Protein AF-A0A7W4E718-F1 (afdb_monomer_lite)

Sequence (127 aa):
MPQEEFEVEVIAKAKEIANFEDEKLLKFAVGEICDRVSLYLNLPEKANFDRRLVRILANMTCGNFIKFESAANRTAERAISSLSDNGQSISYQNAAQSYFATAKDSEIFDGYVEILKPYRRINVVSR

St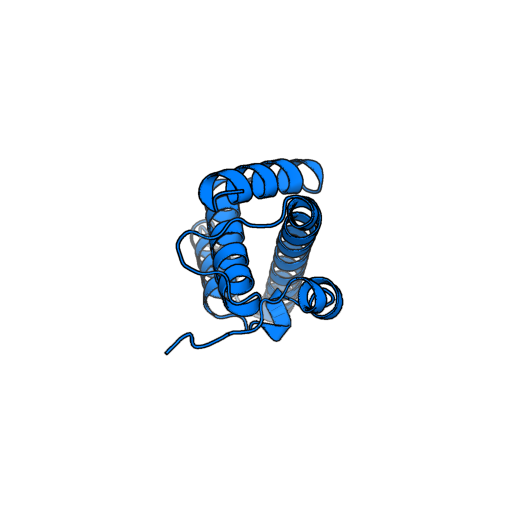ructure (mmCIF, N/CA/C/O backbone):
data_AF-A0A7W4E718-F1
#
_entry.id   AF-A0A7W4E718-F1
#
loop_
_atom_site.group_PDB
_atom_site.id
_atom_site.type_symbol
_atom_site.label_atom_id
_atom_site.label_alt_id
_atom_site.label_comp_id
_atom_site.label_asym_id
_atom_site.label_entity_id
_atom_site.label_seq_id
_atom_site.pdbx_PDB_ins_code
_atom_site.Cartn_x
_atom_site.Cartn_y
_atom_site.Cartn_z
_atom_site.occupancy
_atom_site.B_iso_or_equiv
_atom_site.auth_seq_id
_atom_site.auth_comp_id
_atom_site.auth_asym_id
_atom_site.auth_atom_id
_atom_site.pdbx_PDB_model_num
ATOM 1 N N . MET A 1 1 ? -1.196 3.621 15.936 1.00 89.88 1 MET A N 1
ATOM 2 C CA . MET A 1 1 ? -0.170 4.484 15.361 1.00 89.88 1 MET A CA 1
ATOM 3 C C . MET A 1 1 ? -0.840 5.398 14.355 1.00 89.88 1 MET A C 1
ATOM 5 O O . MET A 1 1 ? -1.584 4.869 13.527 1.00 89.88 1 MET A O 1
ATOM 9 N N . PRO A 1 2 ? -0.667 6.723 14.471 1.00 93.31 2 PRO A N 1
ATOM 10 C CA . PRO A 1 2 ? -1.105 7.669 13.451 1.00 93.31 2 PRO A CA 1
ATOM 11 C C . PRO A 1 2 ? -0.562 7.259 12.083 1.00 93.31 2 PRO A C 1
ATOM 13 O O . PRO A 1 2 ? 0.509 6.657 12.010 1.00 93.31 2 PRO A O 1
ATOM 16 N N . GLN A 1 3 ? -1.297 7.560 11.014 1.00 92.94 3 GLN A N 1
ATOM 17 C CA . GLN A 1 3 ? -0.938 7.094 9.676 1.00 92.94 3 GLN A CA 1
ATOM 18 C C . GLN A 1 3 ? 0.460 7.558 9.249 1.00 92.94 3 GLN A C 1
ATOM 20 O O . GLN A 1 3 ? 1.248 6.731 8.814 1.00 92.94 3 GLN A O 1
ATOM 25 N N . GLU A 1 4 ? 0.808 8.827 9.470 1.00 93.25 4 GLU A N 1
ATOM 26 C CA . GLU A 1 4 ? 2.130 9.363 9.107 1.00 93.25 4 GLU A CA 1
ATOM 27 C C . GLU A 1 4 ? 3.284 8.602 9.784 1.00 93.25 4 GLU A C 1
ATOM 29 O O . GLU A 1 4 ? 4.271 8.251 9.142 1.00 93.25 4 GLU A O 1
ATOM 34 N N . GLU A 1 5 ? 3.150 8.292 11.078 1.00 95.81 5 GLU A N 1
ATOM 35 C CA . GLU A 1 5 ? 4.145 7.504 11.820 1.00 95.81 5 GLU A CA 1
ATOM 36 C C . GLU A 1 5 ? 4.184 6.053 11.317 1.00 95.81 5 GLU A C 1
ATOM 38 O O . GLU A 1 5 ? 5.252 5.458 11.167 1.00 95.81 5 GLU A O 1
ATOM 43 N N . PHE A 1 6 ? 3.016 5.494 10.999 1.00 96.88 6 PHE A N 1
ATOM 44 C CA . PHE A 1 6 ? 2.890 4.137 10.487 1.00 96.88 6 PHE A CA 1
ATOM 45 C C . PHE A 1 6 ? 3.520 3.977 9.099 1.00 96.88 6 PHE A C 1
ATOM 47 O O . PHE A 1 6 ? 4.252 3.015 8.874 1.00 96.88 6 PHE A O 1
ATOM 54 N N . GLU A 1 7 ? 3.310 4.930 8.192 1.00 97.19 7 GLU A N 1
ATOM 55 C CA . GLU A 1 7 ? 3.942 4.960 6.871 1.00 97.19 7 GLU A CA 1
ATOM 56 C C . GLU A 1 7 ? 5.467 5.012 6.980 1.00 97.19 7 GLU A C 1
ATOM 58 O O . GLU A 1 7 ? 6.156 4.278 6.271 1.00 97.19 7 GLU A O 1
ATOM 63 N N . VAL A 1 8 ? 6.009 5.812 7.905 1.00 97.75 8 VAL A N 1
ATOM 64 C CA . VAL A 1 8 ? 7.457 5.870 8.159 1.00 97.75 8 VAL A CA 1
ATOM 65 C C . VAL A 1 8 ? 7.993 4.509 8.606 1.00 97.75 8 VAL A C 1
ATOM 67 O O . VAL A 1 8 ? 9.011 4.052 8.077 1.00 97.75 8 VAL A O 1
ATOM 70 N N . GLU A 1 9 ? 7.307 3.822 9.526 1.00 98.19 9 GLU A N 1
ATOM 71 C CA . GLU A 1 9 ? 7.715 2.475 9.944 1.00 98.19 9 GLU A CA 1
ATOM 72 C C . GLU A 1 9 ? 7.604 1.450 8.801 1.00 98.19 9 GLU A C 1
ATOM 74 O O . GLU A 1 9 ? 8.478 0.589 8.663 1.00 98.19 9 GLU A O 1
ATOM 79 N N . VAL A 1 10 ? 6.571 1.543 7.956 1.00 98.19 10 VAL A N 1
ATOM 80 C CA . VAL A 1 10 ? 6.406 0.669 6.782 1.00 98.19 10 VAL A CA 1
ATOM 81 C C . VAL A 1 10 ? 7.520 0.901 5.765 1.00 98.19 10 VAL A C 1
ATOM 83 O O . VAL A 1 10 ? 8.104 -0.073 5.296 1.00 98.19 10 VAL A O 1
ATOM 86 N N . ILE A 1 11 ? 7.866 2.155 5.460 1.00 98.00 11 ILE A N 1
ATOM 87 C CA . ILE A 1 11 ? 8.962 2.512 4.544 1.00 98.00 11 ILE A CA 1
ATOM 88 C C . ILE A 1 11 ? 10.290 1.967 5.068 1.00 98.00 11 ILE A C 1
ATOM 90 O O . ILE A 1 11 ? 11.023 1.312 4.325 1.00 98.00 11 ILE A O 1
ATOM 94 N N . ALA A 1 12 ? 10.590 2.195 6.350 1.00 97.69 12 ALA A N 1
ATOM 95 C CA . ALA A 1 12 ? 11.805 1.682 6.974 1.00 97.69 12 ALA A CA 1
ATOM 96 C C . ALA A 1 12 ? 11.863 0.152 6.880 1.00 97.69 12 ALA A C 1
ATOM 98 O O . ALA A 1 12 ? 12.876 -0.411 6.467 1.00 97.69 12 ALA A O 1
ATOM 99 N N . LYS A 1 13 ? 10.748 -0.526 7.177 1.00 98.06 13 LYS A N 1
ATOM 100 C CA . LYS A 1 13 ? 10.683 -1.985 7.099 1.00 98.06 13 LYS A CA 1
ATOM 101 C C . LYS A 1 13 ? 10.781 -2.505 5.665 1.00 98.06 13 LYS A C 1
ATOM 103 O O . LYS A 1 13 ? 11.407 -3.536 5.454 1.00 98.06 13 LYS A O 1
ATOM 108 N N . ALA A 1 14 ? 10.201 -1.816 4.686 1.00 97.12 14 ALA A N 1
ATOM 109 C CA . ALA A 1 14 ? 10.309 -2.183 3.277 1.00 97.12 14 ALA A CA 1
ATOM 110 C C . ALA A 1 14 ? 11.766 -2.104 2.797 1.00 97.12 14 ALA A C 1
ATOM 112 O O . ALA A 1 14 ? 12.247 -3.052 2.182 1.00 97.12 14 ALA A O 1
ATOM 113 N N . LYS A 1 15 ? 12.495 -1.041 3.168 1.00 95.81 15 LYS A N 1
ATOM 114 C CA . LYS A 1 15 ? 13.929 -0.869 2.862 1.00 95.81 15 LYS A CA 1
ATOM 115 C C . LYS A 1 15 ? 14.830 -1.946 3.484 1.00 95.81 15 LYS A C 1
ATOM 117 O O . LYS A 1 15 ? 15.900 -2.224 2.956 1.00 95.81 15 LYS A O 1
ATOM 122 N N . GLU A 1 16 ? 14.419 -2.566 4.592 1.00 95.44 16 GLU A N 1
ATOM 123 C CA . GLU A 1 16 ? 15.125 -3.732 5.149 1.00 95.44 16 GLU A CA 1
ATOM 124 C C . GLU A 1 16 ? 14.877 -5.023 4.349 1.00 95.44 16 GLU A C 1
ATOM 126 O O . GLU A 1 16 ? 15.700 -5.935 4.384 1.00 95.44 16 GLU A O 1
ATOM 131 N N . ILE A 1 17 ? 13.727 -5.131 3.678 1.00 93.44 17 ILE A N 1
ATOM 132 C CA . ILE A 1 17 ? 13.306 -6.334 2.946 1.00 93.44 17 ILE A CA 1
ATOM 133 C C . ILE A 1 17 ? 13.856 -6.322 1.519 1.00 93.44 17 ILE A C 1
ATOM 135 O O . ILE A 1 17 ? 14.276 -7.362 1.014 1.00 93.44 17 ILE A O 1
ATOM 139 N N . ALA A 1 18 ? 13.839 -5.158 0.871 1.00 90.69 18 ALA A N 1
ATOM 140 C CA . ALA A 1 18 ? 14.289 -4.970 -0.498 1.00 90.69 18 ALA A CA 1
ATOM 141 C C . ALA A 1 18 ? 15.004 -3.624 -0.659 1.00 90.69 18 ALA A C 1
ATOM 143 O O . ALA A 1 18 ? 14.731 -2.662 0.059 1.00 90.69 18 ALA A O 1
ATOM 144 N N . ASN A 1 19 ? 15.912 -3.554 -1.633 1.00 88.56 19 ASN A N 1
ATOM 145 C CA . ASN A 1 19 ? 16.615 -2.321 -1.954 1.00 88.56 19 ASN A CA 1
ATOM 146 C C . ASN A 1 19 ? 15.753 -1.451 -2.878 1.00 88.56 19 ASN A C 1
ATOM 148 O O . ASN A 1 19 ? 15.475 -1.844 -4.008 1.00 88.56 19 ASN A O 1
ATOM 152 N N . PHE A 1 20 ? 15.352 -0.275 -2.402 1.00 85.56 20 PHE A N 1
ATOM 153 C CA . PHE A 1 20 ? 14.588 0.699 -3.180 1.00 85.56 20 PHE A CA 1
ATOM 154 C C . PHE A 1 20 ? 15.476 1.888 -3.535 1.00 85.56 20 PHE A C 1
ATOM 156 O O . PHE A 1 20 ? 15.890 2.632 -2.646 1.00 85.56 20 PHE A O 1
ATOM 163 N N . GLU A 1 21 ? 15.743 2.081 -4.826 1.00 81.94 21 GLU A N 1
ATOM 164 C CA . GLU A 1 21 ? 16.545 3.212 -5.313 1.00 81.94 21 GLU A CA 1
ATOM 165 C C . GLU A 1 21 ? 15.755 4.530 -5.294 1.00 81.94 21 GLU A C 1
ATOM 167 O O . GLU A 1 21 ? 16.296 5.578 -4.940 1.00 81.94 21 GLU A O 1
ATOM 172 N N . ASP A 1 22 ? 14.459 4.481 -5.623 1.00 87.00 22 ASP A N 1
ATOM 173 C CA . ASP A 1 22 ? 13.579 5.652 -5.638 1.00 87.00 22 ASP A CA 1
ATOM 174 C C . ASP A 1 22 ? 12.724 5.732 -4.364 1.00 87.00 22 ASP A C 1
ATOM 176 O O . ASP A 1 22 ? 11.657 5.123 -4.232 1.00 87.00 22 ASP A O 1
ATOM 180 N N . GLU A 1 23 ? 13.188 6.542 -3.414 1.00 90.25 23 GLU A N 1
ATOM 181 C CA . GLU A 1 23 ? 12.484 6.790 -2.157 1.00 90.25 23 GLU A CA 1
ATOM 182 C C . GLU A 1 23 ? 11.165 7.558 -2.334 1.00 90.25 23 GLU A C 1
ATOM 184 O O . GLU A 1 23 ? 10.229 7.350 -1.559 1.00 90.25 23 GLU A O 1
ATOM 189 N N . LYS A 1 24 ? 11.048 8.420 -3.353 1.00 91.81 24 LYS A N 1
ATOM 190 C CA . LYS A 1 24 ? 9.801 9.158 -3.604 1.00 91.81 24 LYS A CA 1
ATOM 191 C C . LYS A 1 24 ? 8.719 8.212 -4.095 1.00 91.81 24 LYS A C 1
ATOM 193 O O . LYS A 1 24 ? 7.580 8.301 -3.639 1.00 91.81 24 LYS A O 1
ATOM 198 N N . LEU A 1 25 ? 9.079 7.304 -4.998 1.00 90.56 25 LEU A N 1
ATOM 199 C CA . LEU A 1 25 ? 8.175 6.276 -5.492 1.00 90.56 25 LEU A CA 1
ATOM 200 C C . LEU A 1 25 ? 7.776 5.297 -4.384 1.00 90.56 25 LEU A C 1
ATOM 202 O O . LEU A 1 25 ? 6.597 4.974 -4.266 1.00 90.56 25 LEU A O 1
ATOM 206 N N . LEU A 1 26 ? 8.721 4.882 -3.533 1.00 94.94 26 LEU A N 1
ATOM 207 C CA . LEU A 1 26 ? 8.413 4.049 -2.370 1.00 94.94 26 LEU A CA 1
ATOM 208 C C . LEU A 1 26 ? 7.428 4.747 -1.425 1.00 94.94 26 LEU A C 1
ATOM 210 O O . LEU A 1 26 ? 6.435 4.143 -1.029 1.00 94.94 26 LEU A O 1
ATOM 214 N N . LYS A 1 27 ? 7.669 6.022 -1.094 1.00 96.75 27 LYS A N 1
ATOM 215 C CA . LYS A 1 27 ? 6.767 6.802 -0.239 1.00 96.75 27 LYS A CA 1
ATOM 216 C C . LYS A 1 27 ? 5.367 6.907 -0.845 1.00 96.75 27 LYS A C 1
ATOM 218 O O . LYS A 1 27 ? 4.388 6.710 -0.135 1.00 96.75 27 LYS A O 1
ATOM 223 N N . PHE A 1 28 ? 5.278 7.174 -2.148 1.00 95.50 28 PHE A N 1
ATOM 224 C CA . PHE A 1 28 ? 4.005 7.205 -2.868 1.00 95.50 28 PHE A CA 1
ATOM 225 C C . PHE A 1 28 ? 3.268 5.860 -2.786 1.00 95.50 28 PHE A C 1
ATOM 227 O O . PHE A 1 28 ? 2.105 5.820 -2.400 1.00 95.50 28 PHE A O 1
ATOM 234 N N . ALA A 1 29 ? 3.953 4.755 -3.094 1.00 95.81 29 ALA A N 1
ATOM 235 C CA . ALA A 1 29 ? 3.361 3.420 -3.074 1.00 95.81 29 ALA A CA 1
ATOM 236 C C . ALA A 1 29 ? 2.886 3.010 -1.671 1.00 95.81 29 ALA A C 1
ATOM 238 O O . ALA A 1 29 ? 1.806 2.440 -1.526 1.00 95.81 29 ALA A O 1
ATOM 239 N N . VAL A 1 30 ? 3.671 3.320 -0.632 1.00 97.88 30 VAL A N 1
ATOM 240 C CA . VAL A 1 30 ? 3.279 3.058 0.760 1.00 97.88 30 VAL A CA 1
ATOM 241 C C . VAL A 1 30 ? 2.052 3.878 1.152 1.00 97.88 30 VAL A C 1
ATOM 243 O O . VAL A 1 30 ? 1.159 3.311 1.776 1.00 97.88 30 VAL A O 1
ATOM 246 N N . GLY A 1 31 ? 1.977 5.154 0.761 1.00 96.56 31 GLY A N 1
ATOM 247 C CA . GLY A 1 31 ? 0.798 5.995 0.993 1.00 96.56 31 GLY A CA 1
ATOM 248 C C . GLY A 1 31 ? -0.459 5.415 0.342 1.00 96.56 31 GLY A C 1
ATOM 249 O O . GLY A 1 31 ? -1.433 5.137 1.035 1.00 96.56 31 GLY A O 1
ATOM 250 N N . GLU A 1 32 ? -0.395 5.091 -0.955 1.00 96.25 32 GLU A N 1
ATOM 251 C CA . GLU A 1 32 ? -1.500 4.453 -1.692 1.00 96.25 32 GLU A CA 1
ATOM 252 C C . GLU A 1 32 ? -1.983 3.158 -1.021 1.00 96.25 32 GLU A C 1
ATOM 254 O O . GLU A 1 32 ? -3.183 2.918 -0.875 1.00 96.25 32 GLU A O 1
ATOM 259 N N . ILE A 1 33 ? -1.050 2.305 -0.589 1.00 96.50 33 ILE A N 1
ATOM 260 C CA . ILE A 1 33 ? -1.383 1.056 0.101 1.00 96.50 33 ILE A CA 1
ATOM 261 C C . ILE A 1 33 ? -2.002 1.343 1.473 1.00 96.50 33 ILE A C 1
ATOM 263 O O . ILE A 1 33 ? -3.000 0.711 1.827 1.00 96.50 33 ILE A O 1
ATOM 267 N N . CYS A 1 34 ? -1.438 2.269 2.251 1.00 95.75 34 CYS A N 1
ATOM 268 C CA . CYS A 1 34 ? -1.955 2.618 3.573 1.00 95.75 34 CYS A CA 1
ATOM 269 C C . CYS A 1 34 ? -3.366 3.199 3.483 1.00 95.75 34 CYS A C 1
ATOM 271 O O . CYS A 1 34 ? -4.233 2.749 4.230 1.00 9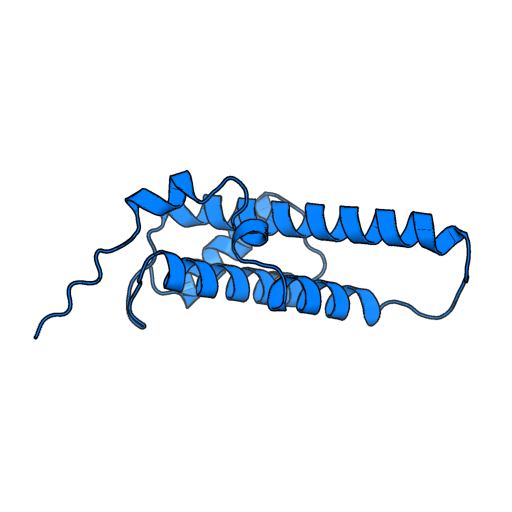5.75 34 CYS A O 1
ATOM 273 N N . ASP A 1 35 ? -3.631 4.094 2.532 1.00 94.75 35 ASP A N 1
ATOM 274 C CA . ASP A 1 35 ? -4.957 4.670 2.299 1.00 94.75 35 ASP A CA 1
ATOM 275 C C . ASP A 1 35 ? -5.987 3.594 1.950 1.00 94.75 35 ASP A C 1
ATOM 277 O O . ASP A 1 35 ? -7.063 3.518 2.545 1.00 94.75 35 ASP A O 1
ATOM 281 N N . ARG A 1 36 ? -5.651 2.671 1.047 1.00 95.50 36 ARG A N 1
ATOM 282 C CA . ARG A 1 36 ? -6.557 1.564 0.702 1.00 95.50 36 ARG A CA 1
ATOM 283 C C . ARG A 1 36 ? -6.796 0.639 1.885 1.00 95.50 36 ARG A C 1
ATOM 285 O O . ARG A 1 36 ? -7.926 0.202 2.112 1.00 95.50 36 ARG A O 1
ATOM 292 N N . VAL A 1 37 ? -5.752 0.320 2.650 1.00 95.44 37 VAL A N 1
ATOM 293 C CA . VAL A 1 37 ? -5.883 -0.521 3.845 1.00 95.44 37 VAL A CA 1
ATOM 294 C C . VAL A 1 37 ? -6.711 0.194 4.914 1.00 95.44 37 VAL A C 1
ATOM 296 O O . VAL A 1 37 ? -7.534 -0.457 5.555 1.00 95.44 37 VAL A O 1
ATOM 299 N N . SER A 1 38 ? -6.568 1.511 5.090 1.00 94.31 38 SER A N 1
ATOM 300 C CA . SER A 1 38 ? -7.369 2.282 6.048 1.00 94.31 38 SER A CA 1
ATOM 301 C C . SER A 1 38 ? -8.860 2.191 5.710 1.00 94.31 38 SER A C 1
ATOM 303 O O . SER A 1 38 ? -9.671 1.869 6.586 1.00 94.31 38 SER A O 1
ATOM 305 N N . LEU A 1 39 ? -9.204 2.331 4.425 1.00 93.25 39 LEU A N 1
ATOM 306 C CA . LEU A 1 39 ? -10.561 2.162 3.910 1.00 93.25 39 LEU A CA 1
ATOM 307 C C . LEU A 1 39 ? -11.061 0.728 4.099 1.00 93.25 39 LEU A C 1
ATOM 309 O O . LEU A 1 39 ? -12.151 0.518 4.632 1.00 93.25 39 LEU A O 1
ATOM 313 N N . TYR A 1 40 ? -10.258 -0.274 3.731 1.00 94.06 40 TYR A N 1
ATOM 314 C CA . TYR A 1 40 ? -10.616 -1.686 3.888 1.00 94.06 40 TYR A CA 1
ATOM 315 C C . TYR A 1 40 ? -10.936 -2.041 5.347 1.00 94.06 40 TYR A C 1
ATOM 317 O O . TYR A 1 40 ? -11.914 -2.742 5.637 1.00 94.06 40 TYR A O 1
ATOM 325 N N . LEU A 1 41 ? -10.126 -1.530 6.275 1.00 93.56 41 LEU A N 1
ATOM 326 C CA . LEU A 1 41 ? -10.256 -1.754 7.711 1.00 93.56 41 LEU A CA 1
ATOM 327 C C . LEU A 1 41 ? -11.351 -0.897 8.369 1.00 93.56 41 LEU A C 1
ATOM 329 O O . LEU A 1 41 ? -11.621 -1.093 9.558 1.00 93.56 41 LEU A O 1
ATOM 333 N N . ASN A 1 42 ? -12.003 0.001 7.622 1.00 92.19 42 ASN A N 1
ATOM 334 C CA . ASN A 1 42 ? -12.936 1.007 8.133 1.00 92.19 42 ASN A CA 1
ATOM 335 C C . ASN A 1 42 ? -12.309 1.851 9.263 1.00 92.19 42 ASN A C 1
ATOM 337 O O . ASN A 1 42 ? -12.903 2.031 10.334 1.00 92.19 42 ASN A O 1
ATOM 341 N N . LEU A 1 43 ? -11.075 2.319 9.070 1.00 90.25 43 LEU A N 1
ATOM 342 C CA . LEU A 1 43 ? -10.437 3.238 10.007 1.00 90.25 43 LEU A CA 1
ATOM 343 C C . LEU A 1 43 ? -11.017 4.650 9.810 1.00 90.25 43 LEU A C 1
ATOM 345 O O . LEU A 1 43 ? -11.027 5.142 8.685 1.00 90.25 43 LEU A O 1
ATOM 349 N N . PRO A 1 44 ? -11.503 5.328 10.867 1.00 85.25 44 PRO A N 1
ATOM 350 C CA . PRO A 1 44 ? -11.830 6.746 10.765 1.00 85.25 44 PRO A CA 1
ATOM 351 C C . PRO A 1 44 ? -10.561 7.575 10.526 1.00 85.25 44 PRO A C 1
ATOM 353 O O . PRO A 1 44 ? -9.465 7.147 10.870 1.00 85.25 44 PRO A O 1
ATOM 356 N N . GLU A 1 45 ? -10.719 8.800 10.029 1.00 76.06 45 GLU A N 1
ATOM 357 C CA . GLU A 1 45 ? -9.624 9.711 9.644 1.00 76.06 45 GLU A CA 1
ATOM 358 C C . GLU A 1 45 ? -8.557 9.921 10.740 1.00 76.06 45 GLU A C 1
ATOM 360 O O . GLU A 1 45 ? -7.381 10.113 10.457 1.00 76.06 45 GLU A O 1
ATOM 365 N N . LYS A 1 46 ? -8.949 9.830 12.018 1.00 78.31 46 LYS A N 1
ATOM 366 C CA . LYS A 1 46 ? -8.050 9.968 13.181 1.00 78.31 46 LYS A CA 1
ATOM 367 C C . LYS A 1 46 ? -7.727 8.643 13.875 1.00 78.31 46 LYS A C 1
ATOM 369 O O . LYS A 1 46 ? -7.267 8.638 15.018 1.00 78.31 46 LYS A O 1
ATOM 374 N N . ALA A 1 47 ? -8.035 7.506 13.256 1.00 78.25 47 ALA A N 1
ATOM 375 C CA . ALA A 1 47 ? -7.731 6.217 13.850 1.00 78.25 47 ALA A CA 1
ATOM 376 C C . ALA A 1 47 ? -6.265 5.836 13.711 1.00 78.25 47 ALA A C 1
ATOM 378 O O . ALA A 1 47 ? -5.526 6.221 12.815 1.00 78.25 47 ALA A O 1
ATOM 379 N N . ASN A 1 48 ? -5.893 4.991 14.656 1.00 89.50 48 ASN A N 1
ATOM 380 C CA . ASN A 1 48 ? -4.592 4.392 14.760 1.00 89.50 48 ASN A CA 1
ATOM 381 C C . ASN A 1 48 ? -4.552 3.066 13.992 1.00 89.50 48 ASN A C 1
ATOM 383 O O . ASN A 1 48 ? -5.351 2.172 14.286 1.00 89.50 48 ASN A O 1
ATOM 387 N N . PHE A 1 49 ? -3.567 2.912 13.108 1.00 93.75 49 PHE A N 1
ATOM 388 C CA . PHE A 1 49 ? -3.151 1.611 12.595 1.00 93.75 49 PHE A CA 1
ATOM 389 C C . PHE A 1 49 ? -2.592 0.739 13.721 1.00 93.75 49 PHE A C 1
ATOM 391 O O . PHE A 1 49 ? -2.001 1.235 14.692 1.00 93.75 49 PHE A O 1
ATOM 398 N N . ASP A 1 50 ? -2.766 -0.573 13.578 1.00 93.94 50 ASP A N 1
ATOM 399 C CA . ASP A 1 50 ? -2.142 -1.562 14.449 1.00 93.94 50 ASP A CA 1
ATOM 400 C C . ASP A 1 50 ? -0.693 -1.801 14.004 1.00 93.94 50 ASP A C 1
ATOM 402 O O . ASP A 1 50 ? -0.442 -2.185 12.863 1.00 93.94 50 ASP A O 1
ATOM 406 N N . ARG A 1 51 ? 0.266 -1.621 14.919 1.00 95.00 51 ARG A N 1
ATOM 407 C CA . ARG A 1 51 ? 1.707 -1.779 14.652 1.00 95.00 51 ARG A CA 1
ATOM 408 C C . ARG A 1 51 ? 2.063 -3.161 14.085 1.00 95.00 51 ARG A C 1
ATOM 410 O O . ARG A 1 51 ? 3.023 -3.288 13.332 1.00 95.00 51 ARG A O 1
ATOM 417 N N . ARG A 1 52 ? 1.289 -4.209 14.394 1.00 94.75 52 ARG A N 1
ATOM 418 C CA . ARG A 1 52 ? 1.510 -5.565 13.855 1.00 94.75 52 ARG A CA 1
ATOM 419 C C . ARG A 1 52 ? 1.380 -5.619 12.330 1.00 94.75 52 ARG A C 1
ATOM 421 O O . ARG A 1 52 ? 1.952 -6.511 11.708 1.00 94.75 52 ARG A O 1
ATOM 428 N N . LEU A 1 53 ? 0.674 -4.660 11.729 1.00 96.06 53 LEU A N 1
ATOM 429 C CA . LEU A 1 53 ? 0.485 -4.571 10.284 1.00 96.06 53 LEU A CA 1
ATOM 430 C C . LEU A 1 53 ? 1.690 -3.973 9.546 1.00 96.06 53 LEU A C 1
ATOM 432 O O . LEU A 1 53 ? 1.770 -4.147 8.335 1.00 96.06 53 LEU A O 1
ATOM 436 N N . VAL A 1 54 ? 2.659 -3.352 10.235 1.00 97.75 54 VAL A N 1
ATOM 437 C CA . VAL A 1 54 ? 3.826 -2.709 9.592 1.00 97.75 54 VAL A CA 1
ATOM 438 C C . VAL A 1 54 ? 4.550 -3.673 8.651 1.00 97.75 54 VAL A C 1
ATOM 440 O O . VAL A 1 54 ? 4.743 -3.387 7.472 1.00 97.75 54 VAL A O 1
ATOM 443 N N . ARG A 1 55 ? 4.910 -4.865 9.145 1.00 96.50 55 ARG A N 1
ATOM 444 C CA . ARG A 1 55 ? 5.628 -5.857 8.329 1.00 96.50 55 ARG A CA 1
ATOM 445 C C . ARG A 1 55 ? 4.763 -6.422 7.202 1.00 96.50 55 ARG A C 1
ATOM 447 O O . ARG A 1 55 ? 5.287 -6.756 6.145 1.00 96.50 55 ARG A O 1
ATOM 454 N N . ILE A 1 56 ? 3.454 -6.525 7.424 1.00 96.62 56 ILE A N 1
ATOM 455 C CA . ILE A 1 56 ? 2.506 -7.011 6.419 1.00 96.62 56 ILE A CA 1
ATOM 456 C C . ILE A 1 56 ? 2.432 -6.027 5.250 1.00 96.62 56 ILE A C 1
ATOM 458 O O . ILE A 1 56 ? 2.591 -6.439 4.104 1.00 96.62 56 ILE A O 1
ATOM 462 N N . LEU A 1 57 ? 2.275 -4.733 5.531 1.00 97.25 57 LEU A N 1
ATOM 463 C CA . LEU A 1 57 ? 2.201 -3.699 4.499 1.00 97.25 57 LEU A CA 1
ATOM 464 C C . LEU A 1 57 ? 3.555 -3.475 3.813 1.00 97.25 57 LEU A C 1
ATOM 466 O O . LEU A 1 57 ? 3.592 -3.246 2.606 1.00 97.25 57 LEU A O 1
ATOM 470 N N . ALA A 1 58 ? 4.672 -3.649 4.523 1.00 97.56 58 ALA A N 1
ATOM 471 C CA . ALA A 1 58 ? 6.001 -3.642 3.911 1.00 97.56 58 ALA A CA 1
ATOM 472 C C . ALA A 1 58 ? 6.181 -4.794 2.901 1.00 97.56 58 ALA A C 1
ATOM 474 O O . ALA A 1 58 ? 6.602 -4.560 1.768 1.00 97.56 58 ALA A O 1
ATOM 475 N N . ASN A 1 59 ? 5.797 -6.025 3.266 1.00 96.19 59 ASN A N 1
ATOM 476 C CA . ASN A 1 59 ? 5.819 -7.172 2.350 1.00 96.19 59 ASN A CA 1
ATOM 477 C C . ASN A 1 59 ? 4.863 -6.981 1.163 1.00 96.19 59 ASN A C 1
ATOM 479 O O . ASN A 1 59 ? 5.213 -7.313 0.032 1.00 96.19 59 ASN A O 1
ATOM 483 N N . MET A 1 60 ? 3.668 -6.437 1.409 1.00 95.62 60 MET A N 1
ATOM 484 C CA . MET A 1 60 ? 2.700 -6.105 0.362 1.00 95.62 60 MET A CA 1
ATOM 485 C C . MET A 1 60 ? 3.285 -5.089 -0.622 1.00 95.62 60 MET A C 1
ATOM 487 O O . MET A 1 60 ? 3.169 -5.276 -1.831 1.00 95.62 60 MET A O 1
ATOM 491 N N . THR A 1 61 ? 3.964 -4.058 -0.118 1.00 95.69 61 THR A N 1
ATOM 492 C CA . THR A 1 61 ? 4.643 -3.050 -0.942 1.00 95.69 61 THR A CA 1
ATOM 493 C C . THR A 1 61 ? 5.704 -3.710 -1.819 1.00 95.69 61 THR A C 1
ATOM 495 O O . THR A 1 61 ? 5.627 -3.616 -3.042 1.00 95.69 61 THR A O 1
ATOM 498 N N . CYS A 1 62 ? 6.631 -4.469 -1.223 1.00 94.56 62 CYS A N 1
ATOM 499 C CA . CYS A 1 62 ? 7.687 -5.172 -1.961 1.00 94.56 62 CYS A CA 1
ATOM 500 C C . CYS A 1 62 ? 7.113 -6.131 -3.017 1.00 94.56 62 CYS A C 1
ATOM 502 O O . CYS A 1 62 ? 7.554 -6.136 -4.163 1.00 94.56 62 CYS A O 1
ATOM 504 N N . GLY A 1 63 ? 6.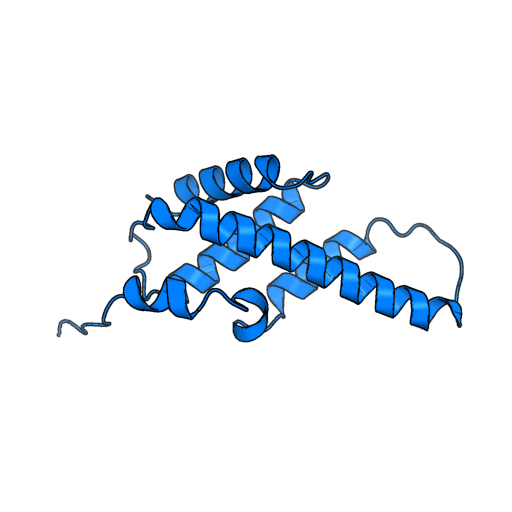090 -6.908 -2.654 1.00 92.94 63 GLY A N 1
ATOM 505 C CA . GLY A 1 63 ? 5.425 -7.833 -3.568 1.00 92.94 63 GLY A CA 1
ATOM 506 C C . GLY A 1 63 ? 4.773 -7.128 -4.757 1.00 92.94 63 GLY A C 1
ATOM 507 O O . GLY A 1 63 ? 4.849 -7.631 -5.875 1.00 92.94 63 GLY A O 1
ATOM 508 N N . ASN A 1 64 ? 4.174 -5.954 -4.549 1.00 93.94 64 ASN A N 1
ATOM 509 C CA . ASN A 1 64 ? 3.595 -5.166 -5.634 1.00 93.94 64 ASN A CA 1
ATOM 510 C C . ASN A 1 64 ? 4.656 -4.587 -6.576 1.00 93.94 64 ASN A C 1
ATOM 512 O O . ASN A 1 64 ? 4.453 -4.627 -7.786 1.00 93.94 64 ASN A O 1
ATOM 516 N N . PHE A 1 65 ? 5.803 -4.133 -6.060 1.00 92.06 65 PHE A N 1
ATOM 517 C CA . PHE A 1 65 ? 6.926 -3.722 -6.911 1.00 92.06 65 PHE A CA 1
ATOM 518 C C . PHE A 1 65 ? 7.449 -4.881 -7.764 1.00 92.06 65 PHE A C 1
ATOM 520 O O . PHE A 1 65 ? 7.580 -4.730 -8.974 1.00 92.06 65 PHE A O 1
ATOM 527 N N . ILE A 1 66 ? 7.631 -6.068 -7.177 1.00 89.44 66 ILE A N 1
ATOM 528 C CA . ILE A 1 66 ? 8.053 -7.267 -7.921 1.00 89.44 66 ILE A CA 1
ATOM 529 C C . ILE A 1 66 ? 7.038 -7.625 -9.016 1.00 89.44 66 ILE A C 1
ATOM 531 O O . ILE A 1 66 ? 7.425 -7.978 -10.134 1.00 89.44 66 ILE A O 1
ATOM 535 N N . LYS A 1 67 ? 5.732 -7.543 -8.726 1.00 88.12 67 LYS A N 1
ATOM 536 C CA . LYS A 1 67 ? 4.675 -7.792 -9.721 1.00 88.12 67 LYS A CA 1
ATOM 537 C C . LYS A 1 67 ? 4.708 -6.769 -10.847 1.00 88.12 67 LYS A C 1
ATOM 539 O O . LYS A 1 67 ? 4.648 -7.167 -12.010 1.00 88.12 67 LYS A O 1
ATOM 544 N N . PHE A 1 68 ? 4.833 -5.489 -10.508 1.00 87.06 68 PHE A N 1
ATOM 545 C CA . PHE A 1 68 ? 4.943 -4.408 -11.477 1.00 87.06 68 PHE A CA 1
ATOM 546 C C . PHE A 1 68 ? 6.162 -4.598 -12.385 1.00 87.06 68 PHE A C 1
ATOM 548 O O . PHE A 1 68 ? 6.006 -4.615 -13.603 1.00 87.06 68 PHE A O 1
ATOM 555 N N . GLU A 1 69 ? 7.345 -4.846 -11.822 1.00 84.12 69 GLU A N 1
ATOM 556 C CA . GLU A 1 69 ? 8.569 -5.109 -12.589 1.00 84.12 69 GLU A CA 1
ATOM 557 C C . GLU A 1 69 ? 8.431 -6.350 -13.472 1.00 84.12 69 GLU A C 1
ATOM 559 O O . GLU A 1 69 ? 8.791 -6.333 -14.647 1.00 84.12 69 GLU A O 1
ATOM 564 N N . SER A 1 70 ? 7.831 -7.422 -12.950 1.00 81.31 70 SER A N 1
ATOM 565 C CA . SER A 1 70 ? 7.564 -8.637 -13.724 1.00 81.31 70 SER A CA 1
ATOM 566 C C . SER A 1 70 ? 6.604 -8.379 -14.891 1.00 81.31 70 SER A C 1
ATOM 568 O O . SER A 1 70 ? 6.787 -8.927 -15.977 1.00 81.31 70 SER A O 1
ATOM 570 N N . ALA A 1 71 ? 5.571 -7.557 -14.695 1.00 77.88 71 ALA A N 1
ATOM 571 C CA . ALA A 1 71 ? 4.622 -7.184 -15.741 1.00 77.88 71 ALA A CA 1
ATOM 572 C C . ALA A 1 71 ? 5.250 -6.234 -16.775 1.00 77.88 71 ALA A C 1
ATOM 574 O O . ALA A 1 71 ? 5.036 -6.405 -17.980 1.00 77.88 71 ALA A O 1
ATOM 575 N N . ALA A 1 72 ? 6.067 -5.283 -16.321 1.00 72.81 72 ALA A N 1
ATOM 576 C CA . ALA A 1 72 ? 6.839 -4.388 -17.170 1.00 72.81 72 ALA A CA 1
ATOM 577 C C . ALA A 1 72 ? 7.831 -5.177 -18.033 1.00 72.81 72 ALA A C 1
ATOM 579 O O . ALA A 1 72 ? 7.859 -4.984 -19.244 1.00 72.81 72 ALA A O 1
ATOM 580 N N . ASN A 1 73 ? 8.544 -6.149 -17.457 1.00 65.56 73 ASN A N 1
ATOM 581 C CA . ASN A 1 73 ? 9.474 -7.015 -18.182 1.00 65.56 73 ASN A CA 1
ATOM 582 C C . ASN A 1 73 ? 8.769 -7.913 -19.206 1.00 65.56 73 ASN A C 1
ATOM 584 O O . ASN A 1 73 ? 9.235 -8.017 -20.333 1.00 65.56 73 ASN A O 1
ATOM 588 N N . ARG A 1 74 ? 7.601 -8.491 -18.889 1.00 59.12 74 ARG A N 1
ATOM 589 C CA . ARG A 1 74 ? 6.793 -9.225 -19.891 1.00 59.12 74 ARG A CA 1
ATOM 590 C C . ARG A 1 74 ? 6.313 -8.323 -21.028 1.00 59.12 74 ARG A C 1
ATOM 592 O O . ARG A 1 74 ? 6.144 -8.778 -22.158 1.00 59.12 74 ARG A O 1
ATOM 599 N N . THR A 1 75 ? 6.050 -7.054 -20.728 1.00 56.47 75 THR A N 1
ATOM 600 C CA . THR A 1 75 ? 5.679 -6.059 -21.740 1.00 56.47 75 THR A CA 1
ATOM 601 C C . THR A 1 75 ? 6.892 -5.676 -22.582 1.00 56.47 75 THR A C 1
ATOM 603 O O . THR A 1 75 ? 6.766 -5.604 -23.799 1.00 56.47 75 THR A O 1
ATOM 606 N N . ALA A 1 76 ? 8.069 -5.528 -21.968 1.00 54.47 76 ALA A N 1
ATOM 607 C CA . ALA A 1 76 ? 9.335 -5.309 -22.654 1.00 54.47 76 ALA A CA 1
ATOM 608 C C . ALA A 1 76 ? 9.695 -6.497 -23.559 1.00 54.47 76 ALA A C 1
ATOM 610 O O . ALA A 1 76 ? 9.983 -6.284 -24.726 1.00 54.47 76 ALA A O 1
ATOM 611 N N . GLU A 1 77 ? 9.561 -7.745 -23.101 1.00 46.78 77 GLU A N 1
ATOM 612 C CA . GLU A 1 77 ? 9.760 -8.943 -23.934 1.00 46.78 77 GLU A CA 1
ATOM 613 C C . GLU A 1 77 ? 8.804 -8.996 -25.135 1.00 46.78 77 GLU A C 1
ATOM 615 O O . GLU A 1 77 ? 9.205 -9.397 -26.227 1.00 46.78 77 GLU A O 1
ATOM 620 N N . ARG A 1 78 ? 7.556 -8.532 -24.983 1.00 44.34 78 ARG A N 1
ATOM 621 C CA . ARG A 1 78 ? 6.621 -8.376 -26.114 1.00 44.34 78 ARG A CA 1
ATOM 622 C C . ARG A 1 78 ? 7.006 -7.205 -27.025 1.00 44.34 78 ARG A C 1
ATOM 624 O O . ARG A 1 78 ? 6.861 -7.313 -28.241 1.00 44.34 78 ARG A O 1
ATOM 631 N N . ALA A 1 79 ? 7.542 -6.125 -26.461 1.00 39.41 79 ALA A N 1
ATOM 632 C CA . ALA A 1 79 ? 8.015 -4.941 -27.174 1.00 39.41 79 ALA A CA 1
ATOM 633 C C . ALA A 1 79 ? 9.413 -5.101 -27.802 1.00 39.41 79 ALA A C 1
ATOM 635 O O . ALA A 1 79 ? 9.779 -4.287 -28.636 1.00 39.41 79 ALA A O 1
ATOM 636 N N . ILE A 1 80 ? 10.172 -6.170 -27.528 1.00 39.66 80 ILE A N 1
ATOM 637 C CA . ILE A 1 80 ? 11.421 -6.481 -28.260 1.00 39.66 80 ILE A CA 1
ATOM 638 C C . ILE A 1 80 ? 11.140 -6.816 -29.746 1.00 39.66 80 ILE A C 1
ATOM 640 O O . ILE A 1 80 ? 12.052 -6.853 -30.568 1.00 39.66 80 ILE A O 1
ATOM 644 N N . SER A 1 81 ? 9.865 -6.935 -30.141 1.00 41.28 81 SER A N 1
ATOM 645 C CA . SER A 1 81 ? 9.443 -6.912 -31.550 1.00 41.28 81 SER A CA 1
ATOM 646 C C . SER A 1 81 ? 9.222 -5.503 -32.143 1.00 41.28 81 SER A C 1
ATOM 648 O O . SER A 1 81 ? 9.012 -5.381 -33.349 1.00 41.28 81 SER A O 1
ATOM 650 N N . SER A 1 82 ? 9.334 -4.424 -31.357 1.00 40.56 82 SER A N 1
ATOM 651 C CA . SER A 1 82 ? 9.295 -3.042 -31.847 1.00 40.56 82 SER A CA 1
ATOM 652 C C . SER A 1 82 ? 9.931 -2.023 -30.879 1.00 40.56 82 SER A C 1
ATOM 654 O O . SER A 1 82 ? 9.359 -1.707 -29.838 1.00 40.56 82 SER A O 1
ATOM 656 N N . LEU A 1 83 ? 11.022 -1.408 -31.353 1.00 37.16 83 LEU A N 1
ATOM 657 C CA . LEU A 1 83 ? 11.636 -0.133 -30.939 1.00 37.16 83 LEU A CA 1
ATOM 658 C C . LEU A 1 83 ? 12.676 -0.138 -29.806 1.00 37.16 83 LEU A C 1
ATOM 660 O O . LEU A 1 83 ? 12.390 -0.161 -28.614 1.00 37.16 83 LEU A O 1
ATOM 664 N N . SER A 1 84 ? 13.917 0.005 -30.271 1.00 41.19 84 SER A N 1
ATOM 665 C CA . SER A 1 84 ? 15.103 0.459 -29.557 1.00 41.19 84 SER A CA 1
ATOM 666 C C . SER A 1 84 ? 15.156 1.999 -29.509 1.00 41.19 84 SER A C 1
ATOM 668 O O . SER A 1 84 ? 14.890 2.654 -30.516 1.00 41.19 84 SER A O 1
ATOM 670 N N . ASP A 1 85 ? 15.583 2.501 -28.345 1.00 51.62 85 ASP A N 1
ATOM 671 C CA . ASP A 1 85 ? 16.287 3.768 -28.068 1.00 51.62 85 ASP A CA 1
ATOM 672 C C . ASP A 1 85 ? 15.489 5.076 -27.824 1.00 51.62 85 ASP A C 1
ATOM 674 O O . ASP A 1 85 ? 14.488 5.357 -28.482 1.00 51.62 85 ASP A O 1
ATOM 678 N N . ASN A 1 86 ? 16.023 5.878 -26.877 1.00 43.22 86 ASN A N 1
ATOM 679 C CA . ASN A 1 86 ? 15.759 7.285 -26.488 1.00 43.22 86 ASN A CA 1
ATOM 680 C C . ASN A 1 86 ? 15.284 7.573 -25.036 1.00 43.22 86 ASN A C 1
ATOM 682 O O . ASN A 1 86 ? 14.167 8.033 -24.808 1.00 43.22 86 ASN A O 1
ATOM 686 N N . GLY A 1 87 ? 16.183 7.468 -24.043 1.00 47.38 87 GLY A N 1
ATOM 687 C CA . GLY A 1 87 ? 16.149 8.357 -22.854 1.00 47.38 87 GLY A CA 1
ATOM 688 C C . GLY A 1 87 ? 15.096 8.069 -21.767 1.00 47.38 87 GLY A C 1
ATOM 689 O O . GLY A 1 87 ? 14.488 8.978 -21.201 1.00 47.38 87 GLY A O 1
ATOM 690 N N . GLN A 1 88 ? 14.874 6.799 -21.451 1.00 47.06 88 GLN A N 1
ATOM 691 C CA . GLN A 1 88 ? 13.663 6.306 -20.796 1.00 47.06 88 GLN A CA 1
ATOM 692 C C . GLN A 1 88 ? 13.662 6.326 -19.245 1.00 47.06 88 GLN A C 1
ATOM 694 O O . GLN A 1 88 ? 13.198 5.378 -18.625 1.00 47.06 88 GLN A O 1
ATOM 699 N N . SER A 1 89 ? 14.116 7.393 -18.577 1.00 50.47 89 SER A N 1
ATOM 700 C CA . SER A 1 89 ? 14.040 7.470 -17.094 1.00 50.47 89 SER A CA 1
ATOM 701 C C . SER A 1 89 ? 12.750 8.107 -16.555 1.00 50.47 89 SER A C 1
ATOM 703 O O . SER A 1 89 ? 12.379 7.856 -15.415 1.00 50.47 89 SER A O 1
ATOM 705 N N . ILE A 1 90 ? 12.000 8.860 -17.370 1.00 51.03 90 ILE A N 1
ATOM 706 C CA . ILE A 1 90 ? 10.721 9.474 -16.945 1.00 51.03 90 ILE A CA 1
ATOM 707 C C . ILE A 1 90 ? 9.553 8.464 -17.010 1.00 51.03 90 ILE A C 1
ATOM 709 O O . ILE A 1 90 ? 8.541 8.626 -16.332 1.00 51.03 90 ILE A O 1
ATOM 713 N N . SER A 1 91 ? 9.680 7.382 -17.788 1.00 63.31 91 SER A N 1
ATOM 714 C CA . SER A 1 91 ? 8.565 6.442 -17.989 1.00 63.31 91 SER A CA 1
ATOM 715 C C . SER A 1 91 ? 8.343 5.483 -16.816 1.00 63.31 91 SER A C 1
ATOM 717 O O . SER A 1 91 ? 7.194 5.189 -16.504 1.00 63.31 91 SER A O 1
ATOM 719 N N . TYR A 1 92 ? 9.408 5.025 -16.142 1.00 70.75 92 TYR A N 1
ATOM 720 C CA . TYR A 1 92 ? 9.298 3.983 -15.115 1.00 70.75 92 TYR A CA 1
ATOM 721 C C . TYR A 1 92 ? 8.560 4.482 -13.874 1.00 70.75 92 TYR A C 1
ATOM 723 O O . TYR A 1 92 ? 7.581 3.870 -13.456 1.00 70.75 92 TYR A O 1
ATOM 731 N N . GLN A 1 93 ? 8.976 5.631 -13.331 1.00 75.44 93 GLN A N 1
ATOM 732 C CA . GLN A 1 93 ? 8.330 6.234 -12.165 1.00 75.44 93 GLN A CA 1
ATOM 733 C C . GLN A 1 93 ? 6.849 6.524 -12.445 1.00 75.44 93 GLN A C 1
ATOM 735 O O . GLN A 1 93 ? 5.992 6.171 -11.640 1.00 75.44 93 GLN A O 1
ATOM 740 N N . ASN A 1 94 ? 6.534 7.088 -13.615 1.00 81.56 94 ASN A N 1
ATOM 741 C CA . ASN A 1 94 ? 5.155 7.377 -14.012 1.00 81.56 94 ASN A CA 1
ATOM 742 C C . ASN A 1 94 ? 4.327 6.101 -14.218 1.00 81.56 94 ASN A C 1
ATOM 744 O O . ASN A 1 94 ? 3.157 6.069 -13.842 1.00 81.56 94 ASN A O 1
ATOM 748 N N . ALA A 1 95 ? 4.914 5.047 -14.789 1.00 84.38 95 ALA A N 1
ATOM 749 C CA . ALA A 1 95 ? 4.256 3.756 -14.966 1.00 84.38 95 ALA A CA 1
ATOM 750 C C . ALA A 1 95 ? 3.994 3.067 -13.622 1.00 84.38 95 ALA A C 1
ATOM 752 O O . ALA A 1 95 ? 2.900 2.552 -13.417 1.00 84.38 95 ALA A O 1
ATOM 753 N N . ALA A 1 96 ? 4.950 3.114 -12.692 1.00 85.50 96 ALA A N 1
ATOM 754 C CA . ALA A 1 96 ? 4.791 2.570 -11.349 1.00 85.50 96 ALA A CA 1
ATOM 755 C C . ALA A 1 96 ? 3.731 3.348 -10.558 1.00 85.50 96 ALA A C 1
ATOM 757 O O . ALA A 1 96 ? 2.831 2.748 -9.977 1.00 85.50 96 ALA A O 1
ATOM 758 N N . GLN A 1 97 ? 3.775 4.684 -10.592 1.00 89.06 97 GLN A N 1
ATOM 759 C CA . GLN A 1 97 ? 2.742 5.525 -9.981 1.00 89.06 97 GLN A CA 1
ATOM 760 C C . GLN A 1 97 ? 1.361 5.244 -10.577 1.00 89.06 97 GLN A C 1
ATOM 762 O O . GLN A 1 97 ? 0.396 5.078 -9.837 1.00 89.06 97 GLN A O 1
ATOM 767 N N . SER A 1 98 ? 1.275 5.121 -11.904 1.00 88.31 98 SER A N 1
ATOM 768 C CA . SER A 1 98 ? 0.028 4.782 -12.598 1.00 88.31 98 SER A CA 1
ATOM 769 C C . SER A 1 98 ? -0.465 3.383 -12.234 1.00 88.31 98 SER A C 1
ATOM 771 O O . SER A 1 98 ? -1.665 3.201 -12.039 1.00 88.31 98 SER A O 1
ATOM 773 N N . TYR A 1 99 ? 0.435 2.403 -12.107 1.00 90.69 99 TYR A N 1
ATOM 774 C CA . TYR A 1 99 ? 0.101 1.058 -11.642 1.00 90.69 99 TYR A CA 1
ATOM 775 C C . TYR A 1 99 ? -0.530 1.124 -10.256 1.00 90.69 99 TYR A C 1
ATOM 777 O O . TYR A 1 99 ? -1.667 0.693 -10.096 1.00 90.69 99 TYR A O 1
ATOM 785 N N . PHE A 1 100 ? 0.153 1.729 -9.281 1.00 91.88 100 PHE A N 1
ATOM 786 C CA . PHE A 1 100 ? -0.381 1.825 -7.928 1.00 91.88 100 PHE A CA 1
ATOM 787 C C . PHE A 1 100 ? -1.708 2.577 -7.914 1.00 91.88 100 PHE A C 1
ATOM 789 O O . PHE A 1 100 ? -2.657 2.037 -7.372 1.00 91.88 100 PHE A O 1
ATOM 796 N N . ALA A 1 101 ? -1.838 3.712 -8.605 1.00 89.94 101 ALA A N 1
ATOM 797 C CA . ALA A 1 101 ? -3.070 4.503 -8.637 1.00 89.94 101 ALA A CA 1
ATOM 798 C C . ALA A 1 101 ? -4.272 3.799 -9.304 1.00 89.94 101 ALA A C 1
ATOM 800 O O . ALA A 1 101 ? -5.416 4.093 -8.965 1.00 89.94 101 ALA A O 1
ATOM 801 N N . THR A 1 102 ? -4.049 2.881 -10.253 1.00 89.75 102 THR A N 1
ATOM 802 C CA . THR A 1 102 ? -5.133 2.284 -11.068 1.00 89.75 102 THR A CA 1
ATOM 803 C C . THR A 1 102 ? -5.370 0.796 -10.823 1.00 89.75 102 THR A C 1
ATOM 805 O O . THR A 1 102 ? -6.427 0.279 -11.198 1.00 89.75 102 THR A O 1
ATOM 808 N N . ALA A 1 103 ? -4.424 0.099 -10.191 1.00 92.88 103 ALA A N 1
ATOM 809 C CA . ALA A 1 103 ? -4.560 -1.308 -9.848 1.00 92.88 103 ALA A CA 1
ATOM 810 C C . ALA A 1 103 ? -5.765 -1.531 -8.929 1.00 92.88 103 ALA A C 1
ATOM 812 O O . ALA A 1 103 ? -6.099 -0.704 -8.075 1.00 92.88 103 ALA A O 1
ATOM 813 N N . LYS A 1 104 ? -6.417 -2.684 -9.092 1.00 93.56 104 LYS A N 1
ATOM 814 C CA . LYS A 1 104 ? -7.562 -3.069 -8.260 1.00 93.56 104 LYS A CA 1
ATOM 815 C C . LYS A 1 104 ? -7.098 -3.426 -6.851 1.00 93.56 104 LYS A C 1
ATOM 817 O O . LYS A 1 104 ? -6.039 -4.022 -6.676 1.00 93.56 104 LYS A O 1
ATOM 822 N N . ASP A 1 105 ? -7.950 -3.211 -5.855 1.00 93.25 105 ASP A N 1
ATOM 823 C CA . ASP A 1 105 ? -7.641 -3.610 -4.473 1.00 93.25 105 ASP A CA 1
ATOM 824 C C . ASP A 1 105 ? -7.390 -5.114 -4.336 1.00 93.25 105 ASP A C 1
ATOM 826 O O . ASP A 1 105 ? -6.538 -5.534 -3.562 1.00 93.25 105 ASP A O 1
ATOM 830 N N . SER A 1 106 ? -8.070 -5.943 -5.136 1.00 91.69 106 SER A N 1
ATOM 831 C CA . SER A 1 106 ? -7.822 -7.389 -5.180 1.00 91.69 106 SER A CA 1
ATOM 832 C C . SER A 1 106 ? -6.405 -7.749 -5.632 1.00 91.69 106 SER A C 1
ATOM 834 O O . SER A 1 106 ? -5.907 -8.810 -5.279 1.00 91.69 106 SER A O 1
ATOM 836 N N . GLU A 1 107 ? -5.781 -6.894 -6.442 1.00 92.31 107 GLU A N 1
ATOM 837 C CA . GLU A 1 107 ? -4.417 -7.066 -6.940 1.00 92.31 107 GLU A CA 1
ATOM 838 C C . GLU A 1 107 ? -3.395 -6.524 -5.938 1.00 92.31 107 GLU A C 1
ATOM 840 O O . GLU A 1 107 ? -2.431 -7.220 -5.606 1.00 92.31 107 GLU A O 1
ATOM 845 N N . ILE A 1 108 ? -3.655 -5.333 -5.385 1.00 94.50 108 ILE A N 1
ATOM 846 C CA . ILE A 1 108 ? -2.800 -4.718 -4.364 1.00 94.50 108 ILE A CA 1
ATOM 847 C C . ILE A 1 108 ? -2.765 -5.562 -3.082 1.00 94.50 108 ILE A C 1
ATOM 849 O O . ILE A 1 108 ? -1.687 -5.792 -2.532 1.00 94.50 108 ILE A O 1
ATOM 853 N N . PHE A 1 109 ? -3.915 -6.068 -2.625 1.00 94.75 109 PHE A N 1
ATOM 854 C CA . PHE A 1 109 ? -4.045 -6.859 -1.394 1.00 94.75 109 PHE A CA 1
ATOM 855 C C . PHE A 1 109 ? -3.839 -8.360 -1.582 1.00 94.75 109 PHE A C 1
ATOM 857 O O . PHE A 1 109 ? -4.068 -9.125 -0.642 1.00 94.75 109 PHE A O 1
ATOM 864 N N . ASP A 1 110 ? -3.467 -8.801 -2.778 1.00 88.19 110 ASP A N 1
ATOM 865 C CA . ASP A 1 110 ? -3.380 -10.214 -3.137 1.00 88.19 110 ASP A CA 1
ATOM 866 C C . ASP A 1 110 ? -2.591 -11.036 -2.097 1.00 88.19 110 ASP A C 1
ATOM 868 O O . ASP A 1 110 ? -1.434 -10.745 -1.787 1.00 88.19 110 ASP A O 1
ATOM 872 N N . GLY A 1 111 ? -3.260 -12.042 -1.525 1.00 88.88 111 GLY A N 1
ATOM 873 C CA . GLY A 1 111 ? -2.741 -12.906 -0.458 1.00 88.88 111 GLY A CA 1
ATOM 874 C C . GLY A 1 111 ? -2.860 -12.367 0.977 1.00 88.88 111 GLY A C 1
ATOM 875 O O . GLY A 1 111 ? -2.652 -13.125 1.922 1.00 88.88 111 GLY A O 1
ATOM 876 N N . TYR A 1 112 ? -3.240 -11.102 1.179 1.00 94.25 112 TYR A N 1
ATOM 877 C CA . TYR A 1 112 ? -3.275 -10.457 2.503 1.00 94.25 112 TYR A CA 1
ATOM 878 C C . TYR A 1 112 ? -4.679 -10.209 3.054 1.00 94.25 112 TYR A C 1
ATOM 880 O O . TYR A 1 112 ? -4.826 -9.951 4.248 1.00 94.25 112 TYR A O 1
ATOM 888 N N . VAL A 1 113 ? -5.719 -10.316 2.226 1.00 94.06 113 VAL A N 1
ATOM 889 C CA . VAL A 1 113 ? -7.108 -10.026 2.624 1.00 94.06 113 VAL A CA 1
ATOM 890 C C . VAL A 1 113 ? -7.522 -10.814 3.872 1.00 94.06 113 VAL A C 1
ATOM 892 O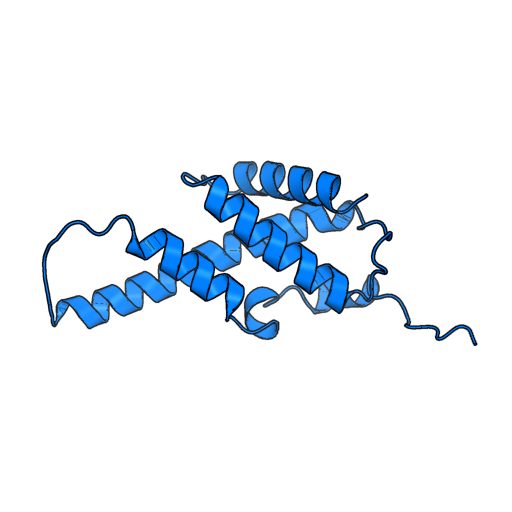 O . VAL A 1 113 ? -8.048 -10.228 4.814 1.00 94.06 113 VAL A O 1
ATOM 895 N N . GLU A 1 114 ? -7.236 -12.118 3.935 1.00 93.31 114 GLU A N 1
ATOM 896 C CA . GLU A 1 114 ? -7.581 -12.954 5.099 1.00 93.31 114 GLU A CA 1
ATOM 897 C C . GLU A 1 114 ? -6.871 -12.516 6.387 1.00 93.31 114 GLU A C 1
ATOM 899 O O . GLU A 1 114 ? -7.437 -12.635 7.471 1.00 93.31 114 GLU A O 1
ATOM 904 N N . ILE A 1 115 ? -5.663 -11.957 6.274 1.00 92.50 115 ILE A N 1
ATOM 905 C CA . ILE A 1 115 ? -4.909 -11.416 7.412 1.00 92.50 115 ILE A CA 1
ATOM 906 C C . ILE A 1 115 ? -5.502 -10.078 7.862 1.00 92.50 115 ILE A C 1
ATOM 908 O O . ILE A 1 115 ? -5.495 -9.778 9.054 1.00 92.50 115 ILE A O 1
ATOM 912 N N . LEU A 1 116 ? -6.030 -9.275 6.935 1.00 93.50 116 LEU A N 1
ATOM 913 C CA . LEU A 1 116 ? -6.618 -7.969 7.236 1.00 93.50 116 LEU A CA 1
ATOM 914 C C . LEU A 1 116 ? -8.041 -8.075 7.803 1.00 93.50 116 LEU A C 1
ATOM 916 O O . LEU A 1 116 ? -8.427 -7.241 8.621 1.00 93.50 116 LEU A O 1
ATOM 920 N N . LYS A 1 117 ? -8.824 -9.096 7.421 1.00 92.75 117 LYS A N 1
ATOM 921 C CA . LYS A 1 117 ? -10.221 -9.272 7.869 1.00 92.75 117 LYS A CA 1
ATOM 922 C C . LYS A 1 117 ? -10.419 -9.136 9.388 1.00 92.75 117 LYS A C 1
ATOM 924 O O . LYS A 1 117 ? -11.319 -8.392 9.773 1.00 92.75 117 LYS A O 1
ATOM 929 N N . PRO A 1 118 ? -9.617 -9.776 10.264 1.00 90.62 118 PRO A N 1
ATOM 930 C CA . PRO A 1 118 ? -9.790 -9.668 11.715 1.00 90.62 118 PRO A CA 1
ATOM 931 C C . PRO A 1 118 ? -9.532 -8.265 12.276 1.00 90.62 118 PRO A C 1
ATOM 933 O O . PRO A 1 118 ? -9.987 -7.952 13.372 1.00 90.62 118 PRO A O 1
ATOM 936 N N . TYR A 1 119 ? -8.800 -7.421 11.546 1.00 89.81 119 TYR A N 1
ATOM 937 C CA . TYR A 1 119 ? -8.499 -6.045 11.943 1.00 89.81 119 TYR A CA 1
ATOM 938 C C . TYR A 1 119 ? -9.581 -5.056 11.495 1.00 89.81 119 TYR A C 1
ATOM 940 O O . TYR A 1 119 ? -9.549 -3.887 11.886 1.00 89.81 119 TYR A O 1
ATOM 948 N N . ARG A 1 120 ? -10.533 -5.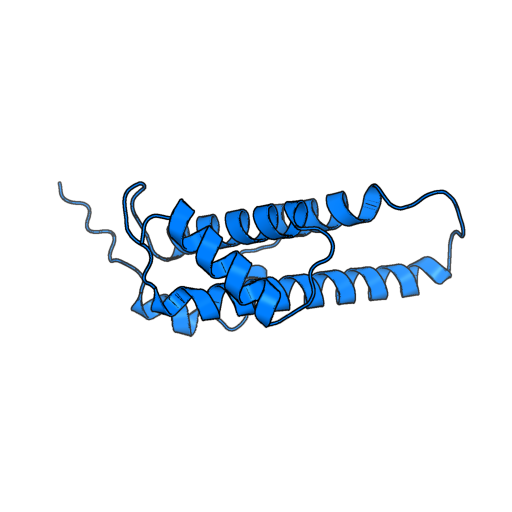503 10.666 1.00 89.94 120 ARG A N 1
ATOM 949 C CA . ARG A 1 120 ? -11.598 -4.661 10.133 1.00 89.94 120 ARG A CA 1
ATOM 950 C C . ARG A 1 120 ? -12.572 -4.274 11.238 1.00 89.94 120 ARG A C 1
ATOM 952 O O . ARG A 1 120 ? -13.130 -5.128 11.925 1.00 89.94 120 ARG A O 1
ATOM 959 N N . ARG A 1 121 ? -12.817 -2.975 11.386 1.00 84.12 121 ARG A N 1
ATOM 960 C CA . ARG A 1 121 ? -13.782 -2.456 12.355 1.00 84.12 121 ARG A CA 1
ATOM 961 C C . ARG A 1 121 ? -15.196 -2.588 11.807 1.00 84.12 121 ARG A C 1
ATOM 963 O O . ARG A 1 121 ? -15.451 -2.342 10.625 1.00 84.12 121 ARG A O 1
ATOM 970 N N . ILE A 1 122 ? -16.126 -2.967 12.678 1.00 78.69 122 ILE A N 1
ATOM 971 C CA . ILE A 1 122 ? -17.553 -2.919 12.363 1.00 78.69 122 ILE A CA 1
ATOM 972 C C . ILE A 1 122 ? -17.924 -1.446 12.208 1.00 78.69 122 ILE A C 1
ATOM 974 O O . ILE A 1 122 ? -17.639 -0.640 13.093 1.00 78.69 122 ILE A O 1
ATOM 978 N N . ASN A 1 123 ? -18.555 -1.098 11.088 1.00 65.75 123 ASN A N 1
ATOM 979 C CA . ASN A 1 123 ? -19.056 0.249 10.854 1.00 65.75 123 ASN A CA 1
ATOM 980 C C . ASN A 1 123 ? -20.337 0.435 11.685 1.00 65.75 123 ASN A C 1
ATOM 982 O O . ASN A 1 123 ? -21.450 0.276 11.186 1.00 65.75 123 ASN A O 1
ATOM 986 N N . VAL A 1 124 ? -20.185 0.645 12.996 1.00 56.41 124 VAL A N 1
ATOM 987 C CA . VAL A 1 124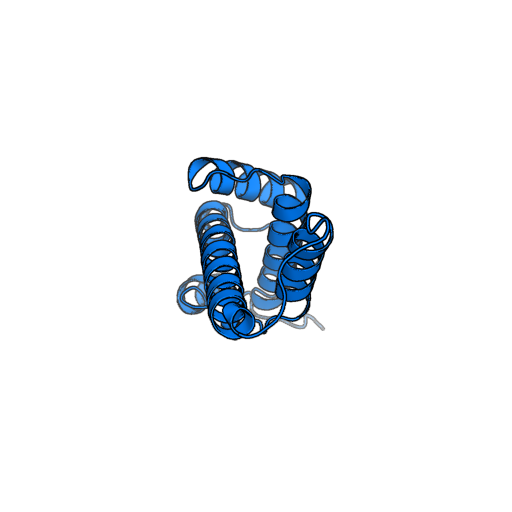 ? -21.318 0.961 13.865 1.00 56.41 124 VAL A CA 1
ATOM 988 C C . VAL A 1 124 ? -21.696 2.402 13.565 1.00 56.41 124 VAL A C 1
ATOM 990 O O . VAL A 1 124 ? -21.029 3.331 14.010 1.00 56.41 124 VAL A O 1
ATOM 993 N N . VAL A 1 125 ? -22.754 2.587 12.777 1.00 53.81 125 VAL A N 1
ATOM 994 C CA . VAL A 1 125 ? -23.412 3.887 12.654 1.00 53.81 125 VAL A CA 1
ATOM 995 C C . VAL A 1 125 ? -24.001 4.192 14.030 1.00 53.81 125 VAL A C 1
ATOM 997 O O . VAL A 1 125 ? -25.085 3.713 14.362 1.00 53.81 125 VAL A O 1
ATOM 1000 N N . SER A 1 126 ? -23.270 4.915 14.878 1.00 52.94 126 SER A N 1
ATOM 1001 C CA . SER A 1 126 ? -23.886 5.519 16.054 1.00 52.94 126 SER A CA 1
ATOM 1002 C C . SER A 1 126 ? -24.825 6.604 15.537 1.00 52.94 126 SER A C 1
ATOM 1004 O O . SER A 1 126 ? -24.361 7.570 14.929 1.00 52.94 126 SER A O 1
ATOM 1006 N N . ARG A 1 127 ? -26.131 6.373 15.694 1.00 45.00 127 ARG A N 1
ATOM 1007 C CA . ARG A 1 127 ? -27.161 7.391 15.471 1.00 45.00 127 ARG A CA 1
ATOM 1008 C C . ARG A 1 127 ? -26.947 8.592 16.380 1.00 45.00 127 ARG A C 1
ATOM 1010 O O . ARG A 1 127 ? -26.499 8.368 17.527 1.00 45.00 127 ARG A O 1
#

pLDDT: mean 83.53, std 17.54, range [37.16, 98.19]

Foldseek 3Di:
DQLVVLLVLLLVLLCVVDPDPDSVLLSLLSVLLSVVLCVLQVPPNGDDDDSVCSNVSSVLSNVLVVVLVVVVVVVVVVCVVDDDDDDPPVPPSVSSSCCSVPPDPCSSCPPPSVVSVVSRDDPPPPD

Radius of gyration: 16.66 Å; chains: 1; bounding box: 44×23×48 Å

Secondary structure (DSSP, 8-state):
--HHHHHHHHHHHHHHHS--S-HHHHHHHHHHHHHHHHHHTT--TTPPPPGGGHHHHHHHHHHHHHHHHHHHHHHHHHHTTS---S-THHHHHHHHHHHHHHS-HHHHTTTTHHHHGGGPPP-----